Protein AF-A0A7G6ZB79-F1 (afdb_monomer_lite)

Radius of gyration: 35.37 Å; chains: 1; bounding box: 74×70×76 Å

Sequence (149 aa):
MTDTSTGGRFDPRFNPAFQPGYDPAVHEGPTVAAGRAPVPELVEHPLPPVAPVSGEIPAQLPDDDLMPPTRRFDPYLAALWTLSVAFVAAGLLTVRYIADRMDRLNTTGGGSAFDYNLVLVYTIAAPLLVILGLATATATLFVLAARRR

Secondary structure (DSSP, 8-state):
-----------TTS-GGGSTT--HHHH------PPPP-------------------------STT---------HHHHHHHHHHHHHHHHHHHHHHHHHHHHHHHHHH----HHHHHHHHHHHHHHHHHHHHHHHHHHHHHHHHHHTT-

Structure (mmCIF, N/CA/C/O backbone):
data_AF-A0A7G6ZB79-F1
#
_entry.id   AF-A0A7G6ZB79-F1
#
loop_
_atom_site.group_PDB
_atom_site.id
_atom_site.type_symbol
_atom_site.label_atom_id
_atom_site.label_alt_id
_atom_site.label_comp_id
_atom_site.label_asym_id
_atom_site.label_entity_id
_atom_site.label_seq_id
_atom_site.pdbx_PDB_ins_code
_atom_site.Cartn_x
_atom_site.Cartn_y
_atom_site.Cartn_z
_atom_site.occupancy
_atom_site.B_iso_or_equiv
_atom_site.auth_seq_id
_atom_site.auth_comp_id
_atom_site.auth_asym_id
_atom_site.auth_atom_id
_atom_site.pdbx_PDB_model_num
ATOM 1 N N . MET A 1 1 ? 7.928 52.754 19.420 1.00 39.00 1 MET A N 1
ATOM 2 C CA . MET A 1 1 ? 7.149 52.647 20.668 1.00 39.00 1 MET A CA 1
ATOM 3 C C . MET A 1 1 ? 5.701 52.841 20.254 1.00 39.00 1 MET A C 1
ATOM 5 O O . MET A 1 1 ? 5.284 53.965 20.034 1.00 39.00 1 MET A O 1
ATOM 9 N N . THR A 1 2 ? 5.035 51.748 19.891 1.00 42.09 2 THR A N 1
ATOM 10 C CA . THR A 1 2 ? 3.694 51.752 19.287 1.00 42.09 2 THR A CA 1
ATOM 11 C C . THR A 1 2 ? 2.694 51.335 20.348 1.00 42.09 2 THR A C 1
ATOM 13 O O . THR A 1 2 ? 2.668 50.170 20.737 1.00 42.09 2 THR A O 1
ATOM 16 N N . ASP A 1 3 ? 1.911 52.305 20.813 1.00 39.09 3 ASP A N 1
ATOM 17 C CA . ASP A 1 3 ? 0.751 52.098 21.672 1.00 39.09 3 ASP A CA 1
ATOM 18 C C . ASP A 1 3 ? -0.335 51.339 20.901 1.00 39.09 3 ASP A C 1
ATOM 20 O O . ASP A 1 3 ? -0.938 51.856 19.962 1.00 39.09 3 ASP A O 1
ATOM 24 N N . THR A 1 4 ? -0.596 50.096 21.297 1.00 45.12 4 THR A N 1
ATOM 25 C CA . THR A 1 4 ? -1.747 49.299 20.847 1.00 45.12 4 THR A CA 1
ATOM 26 C C . THR A 1 4 ? -2.915 49.456 21.822 1.00 45.12 4 THR A C 1
ATOM 28 O O . THR A 1 4 ? -3.488 48.471 22.279 1.00 45.12 4 THR A O 1
ATOM 31 N N . SER A 1 5 ? -3.288 50.691 22.167 1.00 49.50 5 SER A N 1
ATOM 32 C CA . SER A 1 5 ? -4.513 50.994 22.923 1.00 49.50 5 SER A CA 1
ATOM 33 C C . SER A 1 5 ? -5.717 51.076 21.978 1.00 49.50 5 SER A C 1
ATOM 35 O O . SER A 1 5 ? -6.406 52.085 21.861 1.00 49.50 5 SER A O 1
ATOM 37 N N . THR A 1 6 ? -5.978 49.996 21.244 1.00 53.94 6 THR A N 1
ATOM 38 C CA . THR A 1 6 ? -7.234 49.861 20.501 1.00 53.94 6 THR A CA 1
ATOM 39 C C . THR A 1 6 ? -8.254 49.250 21.452 1.00 53.94 6 THR A C 1
ATOM 41 O O . THR A 1 6 ? -8.079 48.111 21.871 1.00 53.94 6 THR A O 1
ATOM 44 N N . GLY A 1 7 ? -9.287 50.014 21.821 1.00 60.25 7 GLY A N 1
ATOM 45 C CA . GLY A 1 7 ? -10.435 49.550 22.606 1.00 60.25 7 GLY A CA 1
ATOM 46 C C . GLY A 1 7 ? -11.177 48.432 21.876 1.00 60.25 7 GLY A C 1
ATOM 47 O O . GLY A 1 7 ? -12.158 48.672 21.172 1.00 60.25 7 GLY A O 1
ATOM 48 N N . GLY A 1 8 ? -10.643 47.218 21.992 1.00 60.22 8 GLY A N 1
ATOM 49 C CA . GLY A 1 8 ? -11.130 46.017 21.343 1.00 60.22 8 GLY A CA 1
ATOM 50 C C . GLY A 1 8 ? -12.491 45.656 21.906 1.00 60.22 8 GLY A C 1
ATOM 51 O O . GLY A 1 8 ? -12.622 45.263 23.060 1.00 60.22 8 GLY A O 1
ATOM 52 N N . ARG A 1 9 ? -13.525 45.800 21.083 1.00 70.75 9 ARG A N 1
ATOM 53 C CA . ARG A 1 9 ? -14.842 45.246 21.373 1.00 70.75 9 ARG A CA 1
ATOM 54 C C . ARG A 1 9 ? -14.686 43.728 21.494 1.00 70.75 9 ARG A C 1
ATOM 56 O O . ARG A 1 9 ? -14.383 43.086 20.492 1.00 70.75 9 ARG A O 1
ATOM 63 N N . PHE A 1 10 ? -14.870 43.181 22.696 1.00 77.00 10 PHE A N 1
ATOM 64 C CA . PHE A 1 10 ? -14.868 41.733 22.915 1.00 77.00 10 PHE A CA 1
ATOM 65 C C . PHE A 1 10 ? -15.873 41.065 21.968 1.00 77.00 10 PHE A C 1
ATOM 67 O O . PHE A 1 10 ? -17.008 41.536 21.837 1.00 77.00 10 PHE A O 1
ATOM 74 N N . ASP A 1 11 ? -15.467 39.985 21.297 1.00 78.44 11 ASP A N 1
ATOM 75 C CA . ASP A 1 11 ? -16.390 39.199 20.475 1.00 78.44 11 ASP A CA 1
ATOM 76 C C . ASP A 1 11 ? -17.368 38.481 21.424 1.00 78.44 11 ASP A C 1
ATOM 78 O O . ASP A 1 11 ? -16.923 37.665 22.235 1.00 78.44 11 ASP A O 1
ATOM 82 N N . PRO A 1 12 ? -18.685 38.754 21.358 1.00 78.44 12 PRO A N 1
ATOM 83 C CA . PRO A 1 12 ? -19.660 38.210 22.303 1.00 78.44 12 PRO A CA 1
ATOM 84 C C . PRO A 1 12 ? -19.859 36.694 22.176 1.00 78.44 12 PRO A C 1
ATOM 86 O O . PRO A 1 12 ? -20.521 36.092 23.017 1.00 78.44 12 PRO A O 1
ATOM 89 N N . ARG A 1 13 ? -19.320 36.062 21.127 1.00 77.12 13 ARG A N 1
ATOM 90 C CA . ARG A 1 13 ? -19.419 34.609 20.925 1.00 77.12 13 ARG A CA 1
ATOM 91 C C . ARG A 1 13 ? -18.383 33.824 21.723 1.00 77.12 13 ARG A C 1
ATOM 93 O O . ARG A 1 13 ? -18.554 32.622 21.903 1.00 77.12 13 ARG A O 1
ATOM 100 N N . PHE A 1 14 ? -17.315 34.477 22.180 1.00 78.31 14 PHE A N 1
ATOM 101 C CA . PHE A 1 14 ? -16.232 33.840 22.921 1.00 78.31 14 PHE A CA 1
ATOM 102 C C . PHE A 1 14 ? -16.201 34.355 24.353 1.00 78.31 14 PHE A C 1
ATOM 104 O O . PHE A 1 14 ? -16.435 35.535 24.606 1.00 78.31 14 PHE A O 1
ATOM 111 N N . ASN A 1 15 ? -15.876 33.478 25.302 1.00 79.88 15 ASN A N 1
ATOM 112 C CA . ASN A 1 15 ? -15.732 33.886 26.694 1.00 79.88 15 ASN A CA 1
ATOM 113 C C . ASN A 1 15 ? -14.623 34.966 26.803 1.00 79.88 15 ASN A C 1
ATOM 115 O O . ASN A 1 15 ? -13.498 34.701 26.363 1.00 79.88 15 ASN A O 1
ATOM 119 N N . PRO A 1 16 ? -14.922 36.165 27.351 1.00 80.81 16 PRO A N 1
ATOM 120 C CA . PRO A 1 16 ? -13.975 37.276 27.453 1.00 80.81 16 PRO A CA 1
ATOM 121 C C . PRO A 1 16 ? -12.650 36.902 28.121 1.00 80.81 16 PRO A C 1
ATOM 123 O O . PRO A 1 16 ? -11.614 37.405 27.702 1.00 80.81 16 PRO A O 1
ATOM 126 N N . ALA A 1 17 ? -12.659 35.955 29.067 1.00 82.75 17 ALA A N 1
ATOM 127 C CA . ALA A 1 17 ? -11.468 35.515 29.796 1.00 82.75 17 ALA A CA 1
ATOM 128 C C . ALA A 1 17 ? -10.354 34.929 28.908 1.00 82.75 17 ALA A C 1
ATOM 130 O O . ALA A 1 17 ? -9.199 34.875 29.323 1.00 82.75 17 ALA A O 1
ATOM 131 N N . PHE A 1 18 ? -10.686 34.492 27.689 1.00 83.88 18 PHE A N 1
ATOM 132 C CA . PHE A 1 18 ? -9.721 33.949 26.729 1.00 83.88 18 PHE A CA 1
ATOM 133 C C . PHE A 1 18 ? -9.395 34.920 25.589 1.00 83.88 18 PHE A C 1
ATOM 135 O O . PHE A 1 18 ? -8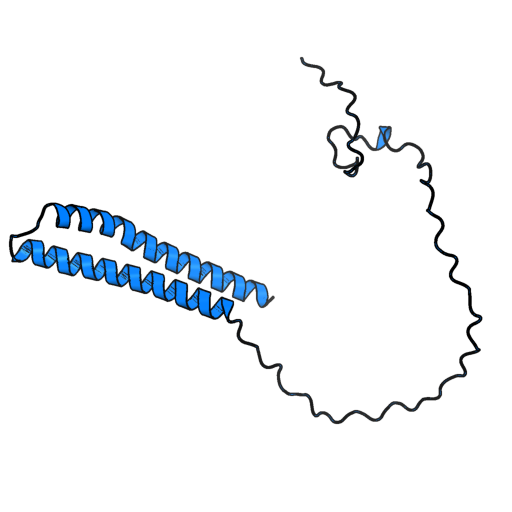.732 34.534 24.626 1.00 83.88 18 PHE A O 1
ATOM 142 N N . GLN A 1 19 ? -9.870 36.167 25.664 1.00 85.81 19 GLN A N 1
ATOM 143 C CA . GLN A 1 19 ? -9.601 37.180 24.650 1.00 85.81 19 GLN A CA 1
ATOM 144 C C . GLN A 1 19 ? -8.373 38.023 25.042 1.00 85.81 19 GLN A C 1
ATOM 146 O O . GLN A 1 19 ? -8.220 38.388 26.211 1.00 85.81 19 GLN A O 1
ATOM 151 N N . PRO A 1 20 ? -7.479 38.349 24.090 1.00 77.50 20 PRO A N 1
ATOM 152 C CA . PRO A 1 20 ? -6.318 39.191 24.362 1.00 77.50 20 PRO A CA 1
ATOM 153 C C . PRO A 1 20 ? -6.731 40.552 24.936 1.00 77.50 20 PRO A C 1
ATOM 155 O O . PRO A 1 20 ? -7.586 41.228 24.369 1.00 77.50 20 PRO A O 1
ATOM 158 N N . GLY A 1 21 ? -6.108 40.956 26.045 1.00 79.06 21 GLY A N 1
ATOM 159 C CA . GLY A 1 21 ? -6.410 42.220 26.726 1.00 79.06 21 GLY A CA 1
ATOM 160 C C . GLY A 1 21 ? -7.487 42.133 27.813 1.00 79.06 21 GLY A C 1
ATOM 161 O O . GLY A 1 21 ? -7.810 43.158 28.407 1.00 79.06 21 GLY A O 1
ATOM 162 N N . TYR A 1 22 ? -8.020 40.941 28.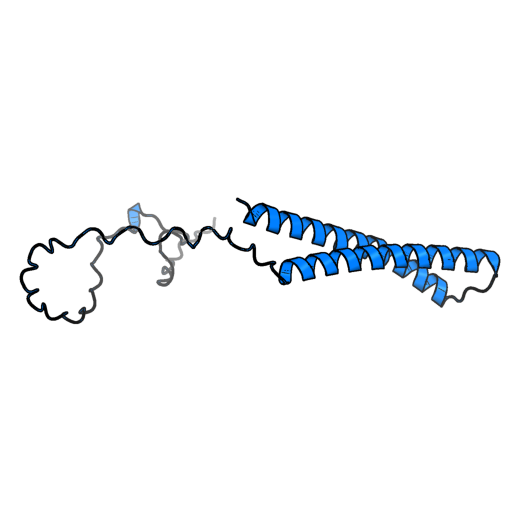108 1.00 80.81 22 TYR A N 1
ATOM 163 C CA . TYR A 1 22 ? -8.887 40.747 29.269 1.00 80.81 22 TYR A CA 1
ATOM 164 C C . TYR A 1 22 ? -8.089 40.826 30.575 1.00 80.81 22 TYR A C 1
ATOM 166 O O . TYR A 1 22 ? -7.164 40.046 30.800 1.00 80.81 22 TYR A O 1
ATOM 174 N N . ASP A 1 23 ? -8.491 41.749 31.445 1.00 80.25 23 ASP A N 1
ATOM 175 C CA . ASP A 1 23 ? -7.999 41.863 32.818 1.00 80.25 23 ASP A CA 1
ATOM 176 C C . ASP A 1 23 ? -9.180 41.684 33.787 1.00 80.25 23 ASP A C 1
ATOM 178 O O . ASP A 1 23 ? -10.070 42.545 33.799 1.00 80.25 23 ASP A O 1
ATOM 182 N N . PRO A 1 24 ? -9.226 40.603 34.591 1.00 75.44 24 PRO A N 1
ATOM 183 C CA . PRO A 1 24 ? -10.342 40.339 35.497 1.00 75.44 24 PRO A CA 1
ATOM 184 C C . PRO A 1 24 ? -10.539 41.454 36.529 1.00 75.44 24 PRO A C 1
ATOM 186 O O . PRO A 1 24 ? -11.675 41.749 36.883 1.00 75.44 24 PRO A O 1
ATOM 189 N N . ALA A 1 25 ? -9.473 42.143 36.952 1.00 76.19 25 ALA A N 1
ATOM 190 C CA . ALA A 1 25 ? -9.574 43.213 37.944 1.00 76.19 25 ALA A CA 1
ATOM 191 C C . ALA A 1 25 ? -10.291 44.469 37.411 1.00 76.19 25 ALA A C 1
ATOM 193 O O . ALA A 1 25 ? -10.777 45.283 38.194 1.00 76.19 25 ALA A O 1
ATOM 194 N N . VAL A 1 26 ? -10.350 44.631 36.086 1.00 76.69 26 VAL A N 1
ATOM 195 C CA . VAL A 1 26 ? -10.938 45.801 35.414 1.00 76.69 26 VAL A CA 1
ATOM 196 C C . VAL A 1 26 ? -12.269 45.457 34.736 1.00 76.69 26 VAL A C 1
ATOM 198 O O . VAL A 1 26 ? -13.145 46.314 34.633 1.00 76.69 26 VAL A O 1
ATOM 201 N N . HIS A 1 27 ? -12.433 44.213 34.275 1.00 74.19 27 HIS A N 1
ATOM 202 C CA . HIS A 1 27 ? -13.552 43.801 33.422 1.00 74.19 27 HIS A CA 1
ATOM 203 C C . HIS A 1 27 ? -14.636 42.991 34.147 1.00 74.19 27 HIS A C 1
ATOM 205 O O . HIS A 1 27 ? -15.730 42.840 33.599 1.00 74.19 27 HIS A O 1
ATOM 211 N N . GLU A 1 28 ? -14.397 42.521 35.375 1.00 69.56 28 GLU A N 1
ATOM 212 C CA . GLU A 1 28 ? -15.454 41.974 36.234 1.00 69.56 28 GLU A CA 1
ATOM 213 C C . GLU A 1 28 ? -16.269 43.115 36.868 1.00 69.56 28 GLU A C 1
ATOM 215 O O . GLU A 1 28 ? -16.169 43.431 38.051 1.00 69.56 28 GLU A O 1
ATOM 220 N N . GLY A 1 29 ? -17.087 43.781 36.049 1.00 62.62 29 GLY A N 1
ATOM 221 C CA . GLY A 1 29 ? -18.163 44.641 36.543 1.00 62.62 29 GLY A CA 1
ATOM 222 C C . GLY A 1 29 ? -19.285 43.809 37.185 1.00 62.62 29 GLY A C 1
ATOM 223 O O . GLY A 1 29 ? -19.416 42.623 36.877 1.00 62.62 29 GLY A O 1
ATOM 224 N N . PRO A 1 30 ? -20.125 44.399 38.059 1.00 52.59 30 PRO A N 1
ATOM 225 C CA . PRO A 1 30 ? -21.197 43.675 38.734 1.00 52.59 30 PRO A CA 1
ATOM 226 C C . PRO A 1 30 ? -22.111 43.010 37.703 1.00 52.59 30 PRO A C 1
ATOM 228 O O . PRO A 1 30 ? -22.740 43.681 36.884 1.00 52.59 30 PRO A O 1
ATOM 231 N N . THR A 1 31 ? -22.150 41.679 37.743 1.00 53.94 31 THR A N 1
ATOM 232 C CA . THR A 1 31 ? -22.934 40.815 36.863 1.00 53.94 31 THR A CA 1
ATOM 233 C C . THR A 1 31 ? -24.403 41.228 36.892 1.00 53.94 31 THR A C 1
ATOM 235 O O . THR A 1 31 ? -25.160 40.839 37.782 1.00 53.94 31 THR A O 1
ATOM 238 N N . VAL A 1 32 ? -24.831 42.018 35.907 1.00 52.00 32 VAL A N 1
ATOM 239 C CA . VAL A 1 32 ? -26.252 42.238 35.641 1.00 52.00 32 VAL A CA 1
ATOM 240 C C . VAL A 1 32 ? -26.786 40.909 35.125 1.00 52.00 32 VAL A C 1
ATOM 242 O O . VAL A 1 32 ? -26.434 40.471 34.031 1.00 52.00 32 VAL A O 1
ATOM 245 N N . ALA A 1 33 ? -27.581 40.241 35.960 1.00 53.12 33 ALA A N 1
ATOM 246 C CA . ALA A 1 33 ? -28.261 38.996 35.647 1.00 53.12 33 ALA A CA 1
ATOM 247 C C . ALA A 1 33 ? -29.037 39.148 34.331 1.00 53.12 33 ALA A C 1
ATOM 249 O O . ALA A 1 33 ? -30.110 39.753 34.286 1.00 53.12 33 ALA A O 1
ATOM 250 N N . ALA A 1 34 ? -28.469 38.621 33.246 1.00 55.69 34 ALA A N 1
ATOM 251 C CA . ALA A 1 34 ? -29.148 38.531 31.969 1.00 55.69 34 ALA A CA 1
ATOM 252 C C . ALA A 1 34 ? -30.397 37.660 32.156 1.00 55.69 34 ALA A C 1
ATOM 254 O O . ALA A 1 34 ? -30.320 36.525 32.633 1.00 55.69 34 ALA A O 1
ATOM 255 N N . GLY A 1 35 ? -31.546 38.255 31.836 1.00 48.59 35 GLY A N 1
ATOM 256 C CA . GLY A 1 35 ? -32.877 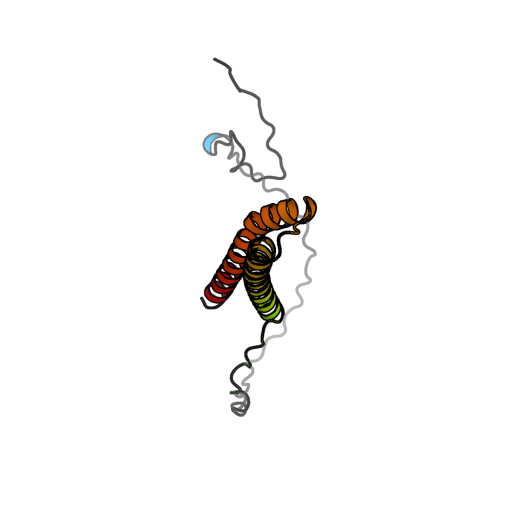37.720 32.067 1.00 48.59 35 GLY A CA 1
ATOM 257 C C . GLY A 1 35 ? -33.028 36.283 31.586 1.00 48.59 35 GLY A C 1
ATOM 258 O O . GLY A 1 35 ? -32.896 35.971 30.403 1.00 48.59 35 GLY A O 1
ATOM 259 N N . ARG A 1 36 ? -33.353 35.418 32.543 1.00 43.97 36 ARG A N 1
ATOM 260 C CA . ARG A 1 36 ? -33.887 34.080 32.319 1.00 43.97 36 ARG A CA 1
ATOM 261 C C . ARG A 1 36 ? -35.158 34.230 31.478 1.00 43.97 36 ARG A C 1
ATOM 263 O O . ARG A 1 36 ? -36.112 34.865 31.920 1.00 43.97 36 ARG A O 1
ATOM 270 N N . ALA A 1 37 ? -35.158 33.675 30.269 1.00 49.50 37 ALA A N 1
ATOM 271 C CA . ALA A 1 37 ? -36.381 33.487 29.496 1.00 49.50 37 ALA A CA 1
ATOM 272 C C . ALA A 1 37 ? -37.431 32.759 30.366 1.00 49.50 37 ALA A C 1
ATOM 274 O O . ALA A 1 37 ? -37.038 31.914 31.181 1.00 49.50 37 ALA A O 1
ATOM 275 N N . PRO A 1 38 ? -38.736 33.066 30.236 1.00 48.53 38 PRO A N 1
ATOM 276 C CA . PRO A 1 38 ? -39.768 32.358 30.979 1.00 48.53 38 PRO A CA 1
ATOM 277 C C . PRO A 1 38 ? -39.729 30.880 30.585 1.00 48.53 38 PRO A C 1
ATOM 279 O O . PRO A 1 38 ? -40.003 30.500 29.448 1.00 48.53 38 PRO A O 1
ATOM 282 N N . VAL A 1 39 ? -39.317 30.056 31.544 1.00 60.16 39 VAL A N 1
ATOM 283 C CA . VAL A 1 39 ? -39.479 28.605 31.515 1.00 60.16 39 VAL A CA 1
ATOM 284 C C . VAL A 1 39 ? -40.987 28.342 31.433 1.00 60.16 39 VAL A C 1
ATOM 286 O O . VAL A 1 39 ? -41.721 28.971 32.197 1.00 60.16 39 VAL A O 1
ATOM 289 N N . PRO A 1 40 ? -41.481 27.469 30.537 1.00 53.97 40 PRO A N 1
ATOM 290 C CA . PRO A 1 40 ? -42.868 27.031 30.587 1.00 53.97 40 PRO A CA 1
ATOM 291 C C . PRO A 1 40 ? -43.153 26.488 31.986 1.00 53.97 40 PRO A C 1
ATOM 293 O O . PRO A 1 40 ? -42.473 25.572 32.445 1.00 53.97 40 PRO A O 1
ATOM 296 N N . GLU A 1 41 ? -44.113 27.107 32.664 1.00 59.97 41 GLU A N 1
ATOM 297 C CA . GLU A 1 41 ? -44.618 26.704 33.969 1.00 59.97 41 GLU A CA 1
ATOM 298 C C . GLU A 1 41 ? -45.099 25.254 33.869 1.00 59.97 41 GLU A C 1
ATOM 300 O O . GLU A 1 41 ? -46.142 24.945 33.289 1.00 59.97 41 GLU A O 1
ATOM 305 N N . LEU A 1 42 ? -44.260 24.339 34.350 1.00 59.41 42 LEU A N 1
ATOM 306 C CA . LEU A 1 42 ? -44.602 22.940 34.490 1.00 59.41 42 LEU A CA 1
ATOM 307 C C . LEU A 1 42 ? -45.660 22.883 35.590 1.00 59.41 42 LEU A C 1
ATOM 309 O O . LEU A 1 42 ? -45.339 23.059 36.761 1.00 59.41 42 LEU A O 1
ATOM 313 N N . VAL A 1 43 ? -46.916 22.699 35.188 1.00 60.66 43 VAL A N 1
ATOM 314 C CA . VAL A 1 43 ? -48.051 22.433 36.074 1.00 60.66 43 VAL A CA 1
ATOM 315 C C . VAL A 1 43 ? -47.622 21.389 37.105 1.00 60.66 43 VAL A C 1
ATOM 317 O O . VAL A 1 43 ? -47.396 20.226 36.764 1.00 60.66 43 VAL A O 1
ATOM 320 N N . GLU A 1 44 ? -47.482 21.812 38.362 1.00 57.97 44 GLU A N 1
ATOM 321 C CA . GLU A 1 44 ? -47.297 20.916 39.497 1.00 57.97 44 GLU A CA 1
ATOM 322 C C . GLU A 1 44 ? -48.577 20.094 39.650 1.00 57.97 44 GLU A C 1
ATOM 324 O O . GLU A 1 44 ? -49.545 20.494 40.296 1.00 57.97 44 GLU A O 1
ATOM 329 N N . HIS A 1 45 ? -48.611 18.926 39.012 1.00 61.84 45 HIS A N 1
ATOM 330 C CA . HIS A 1 45 ? -49.555 17.897 39.404 1.00 61.84 45 HIS A CA 1
ATOM 331 C C . HIS A 1 45 ? -49.193 17.437 40.823 1.00 61.84 45 HIS A C 1
ATOM 333 O O . HIS A 1 45 ? -48.055 17.011 41.040 1.00 61.84 45 HIS A O 1
ATOM 339 N N . PRO A 1 46 ? -50.131 17.486 41.789 1.00 63.19 46 PRO A N 1
ATOM 340 C CA . PRO A 1 46 ? -49.917 16.904 43.104 1.00 63.19 46 PRO A CA 1
ATOM 341 C C . PRO A 1 46 ? -49.605 15.418 42.927 1.00 63.19 46 PRO A C 1
ATOM 343 O O . PRO A 1 46 ? -50.442 14.652 42.444 1.00 63.19 46 PRO A O 1
ATOM 346 N N . LEU A 1 47 ? -48.388 15.015 43.281 1.00 67.81 47 LEU A N 1
ATOM 347 C CA . LEU A 1 47 ? -48.021 13.607 43.322 1.00 67.81 47 LEU A CA 1
ATOM 348 C C . LEU A 1 47 ? -48.923 12.910 44.359 1.00 67.81 47 LEU A C 1
ATOM 350 O O . LEU A 1 47 ? -48.993 13.375 45.501 1.00 67.81 47 LEU A O 1
ATOM 354 N N . PRO A 1 48 ? -49.628 11.819 44.003 1.00 72.19 48 PRO A N 1
ATOM 355 C CA . PRO A 1 48 ? -50.360 11.030 44.982 1.00 72.19 48 PRO A CA 1
ATOM 356 C C . PRO A 1 48 ? -49.381 10.459 46.024 1.00 72.19 48 PRO A C 1
ATOM 358 O O . PRO A 1 48 ? -48.240 10.139 45.677 1.00 72.19 48 PRO A O 1
ATOM 361 N N . PRO A 1 49 ? -49.795 10.321 47.297 1.00 67.94 49 PRO A N 1
ATOM 362 C CA . PRO A 1 49 ? -48.944 9.769 48.342 1.00 67.94 49 PRO A CA 1
ATOM 363 C C . PRO A 1 49 ? -48.502 8.356 47.953 1.00 67.94 49 PRO A C 1
ATOM 365 O O . PRO A 1 49 ? -49.315 7.441 47.821 1.00 67.94 49 PRO A O 1
ATOM 368 N N . VAL A 1 50 ? -47.196 8.194 47.747 1.00 68.62 50 VAL A N 1
ATOM 369 C CA . VAL A 1 50 ? -46.560 6.907 47.470 1.00 68.62 50 VAL A CA 1
ATOM 370 C C . VAL A 1 50 ? -46.681 6.059 48.733 1.00 68.62 50 VAL A C 1
ATOM 372 O O . VAL A 1 50 ? -46.008 6.310 49.732 1.00 68.62 50 VAL A O 1
ATOM 375 N N . ALA A 1 51 ? -47.578 5.073 48.710 1.00 68.38 51 ALA A N 1
ATOM 376 C CA . ALA A 1 51 ? -47.609 4.020 49.717 1.00 68.38 51 ALA A CA 1
ATOM 377 C C . ALA A 1 51 ? -46.253 3.284 49.720 1.00 68.38 51 ALA A C 1
ATOM 379 O O . ALA A 1 51 ? -45.666 3.110 48.648 1.00 68.38 51 ALA A O 1
ATOM 380 N N . PRO A 1 52 ? -45.742 2.830 50.880 1.00 60.25 52 PRO A N 1
ATOM 381 C CA . PRO A 1 52 ? -44.542 2.009 50.917 1.00 60.25 52 PRO A CA 1
ATOM 382 C C . PRO A 1 52 ? -44.828 0.708 50.165 1.00 60.25 52 PRO A C 1
ATOM 384 O O . PRO A 1 52 ? -45.529 -0.176 50.660 1.00 60.25 52 PRO A O 1
ATOM 387 N N . VAL A 1 53 ? -44.305 0.606 48.945 1.00 60.38 53 VAL A N 1
ATOM 388 C CA . VAL A 1 53 ? -44.287 -0.637 48.182 1.00 60.38 53 VAL A CA 1
ATOM 389 C C . VAL A 1 53 ? -43.388 -1.597 48.953 1.00 60.38 53 VAL A C 1
ATOM 391 O O . VAL A 1 53 ? -42.167 -1.579 48.826 1.00 60.38 53 VAL A O 1
ATOM 394 N N . SER A 1 54 ? -44.010 -2.423 49.795 1.00 62.75 54 SER A N 1
ATOM 395 C CA . SER A 1 54 ? -43.445 -3.691 50.255 1.00 62.75 54 SER A CA 1
ATOM 396 C C . SER A 1 54 ? -43.425 -4.632 49.052 1.00 62.75 54 SER A C 1
ATOM 398 O O . SER A 1 54 ? -44.280 -5.496 48.902 1.00 62.75 54 SER A O 1
ATOM 400 N N . GLY A 1 55 ? -42.506 -4.359 48.131 1.00 56.84 55 GLY A N 1
ATOM 401 C CA . GLY A 1 55 ? -42.249 -5.144 46.936 1.00 56.84 55 GLY A CA 1
ATOM 402 C C . GLY A 1 55 ? -41.034 -6.008 47.195 1.00 56.84 55 GLY A C 1
ATOM 403 O O . GLY A 1 55 ? -39.905 -5.563 47.021 1.00 56.84 55 GLY A O 1
ATOM 404 N N . GLU A 1 56 ? -41.302 -7.195 47.728 1.00 60.00 56 GLU A N 1
ATOM 405 C CA . GLU A 1 56 ? -40.701 -8.460 47.312 1.00 60.00 56 GLU A CA 1
ATOM 406 C C . GLU A 1 56 ? -39.482 -8.294 46.389 1.00 60.00 56 GLU A C 1
ATOM 408 O O . GLU A 1 56 ? -39.607 -7.939 45.216 1.00 60.00 56 GLU A O 1
ATOM 413 N N . ILE A 1 57 ? -38.294 -8.525 46.955 1.00 63.47 57 ILE A N 1
ATOM 414 C CA . ILE A 1 57 ? -37.038 -8.651 46.215 1.00 63.47 57 ILE A CA 1
ATOM 415 C C . ILE A 1 57 ? -37.315 -9.638 45.075 1.00 63.47 57 ILE A C 1
ATOM 417 O O . ILE A 1 57 ? -37.601 -10.801 45.375 1.00 63.47 57 ILE A O 1
ATOM 421 N N . PRO A 1 58 ? -37.292 -9.218 43.796 1.00 57.62 58 PRO A N 1
ATOM 422 C CA . PRO A 1 58 ? -37.529 -10.151 42.716 1.00 57.62 58 PRO A CA 1
ATOM 423 C C . PRO A 1 58 ? -36.449 -11.219 42.810 1.00 57.62 58 PRO A C 1
ATOM 425 O O . PRO A 1 58 ? -35.254 -10.916 42.858 1.00 57.62 58 PRO A O 1
ATOM 428 N N . ALA A 1 59 ? -36.918 -12.460 42.918 1.00 64.62 59 ALA A N 1
ATOM 429 C CA . ALA A 1 59 ? -36.106 -13.652 42.903 1.00 64.62 59 ALA A CA 1
ATOM 430 C C . ALA A 1 59 ? -35.032 -13.512 41.822 1.00 64.62 59 ALA A C 1
ATOM 432 O O . ALA A 1 59 ? -35.331 -13.252 40.657 1.00 64.62 59 ALA A O 1
ATOM 433 N N . GLN A 1 60 ? -33.793 -13.633 42.284 1.00 61.19 60 GLN A N 1
ATOM 434 C CA . GLN A 1 60 ? -32.567 -13.853 41.536 1.00 61.19 60 GLN A CA 1
ATOM 435 C C . GLN A 1 60 ? -32.875 -14.478 40.166 1.00 61.19 60 GLN A C 1
ATOM 437 O O . GLN A 1 60 ? -33.255 -15.648 40.083 1.00 61.19 60 GLN A O 1
ATOM 442 N N . LEU A 1 61 ? -32.795 -13.661 39.108 1.00 67.25 61 LEU A N 1
ATOM 443 C CA . LEU A 1 61 ? -32.895 -14.142 37.733 1.00 67.25 61 LEU A CA 1
ATOM 444 C C . LEU A 1 61 ? -31.861 -15.262 37.533 1.00 67.25 61 LEU A C 1
ATOM 446 O O . LEU A 1 61 ? -30.763 -15.163 38.090 1.00 67.25 61 LEU A O 1
ATOM 450 N N . PRO A 1 62 ? -32.200 -16.318 36.775 1.00 64.81 62 PRO A N 1
ATOM 451 C CA . PRO A 1 62 ? -31.263 -17.385 36.469 1.00 64.81 62 PRO A CA 1
ATOM 452 C C . PRO A 1 62 ? -29.999 -16.794 35.838 1.00 64.81 62 PRO A C 1
ATOM 454 O O . PRO A 1 62 ? -30.073 -15.903 34.992 1.00 64.81 62 PRO A O 1
ATOM 457 N N . ASP A 1 63 ? -28.858 -17.301 36.293 1.00 64.00 63 ASP A N 1
ATOM 458 C CA . ASP A 1 63 ? -27.473 -16.993 35.908 1.00 64.00 63 ASP A CA 1
ATOM 459 C C . ASP A 1 63 ? -27.166 -17.363 34.427 1.00 64.00 63 ASP A C 1
ATOM 461 O O . ASP A 1 63 ? -26.110 -17.902 34.103 1.00 64.00 63 ASP A O 1
ATOM 465 N N . ASP A 1 64 ? -28.103 -17.123 33.504 1.00 61.75 64 ASP A N 1
ATOM 466 C CA . ASP A 1 64 ? -28.059 -17.592 32.109 1.00 61.75 64 ASP A CA 1
ATOM 467 C C . ASP A 1 64 ? -27.226 -16.702 31.164 1.00 61.75 64 ASP A C 1
ATOM 469 O O . ASP A 1 64 ? -27.046 -17.045 29.998 1.00 61.75 64 ASP A O 1
ATOM 473 N N . ASP A 1 65 ? -26.634 -15.603 31.643 1.00 59.22 65 ASP A N 1
ATOM 474 C CA . ASP A 1 65 ? -25.965 -14.607 30.787 1.00 59.22 65 ASP A CA 1
ATOM 475 C C . ASP A 1 65 ? -24.462 -14.409 31.081 1.00 59.22 65 ASP A C 1
ATOM 477 O O . ASP A 1 65 ? -23.892 -13.340 30.859 1.00 59.22 65 ASP A O 1
ATOM 481 N N . LEU A 1 66 ? -23.756 -15.461 31.512 1.00 64.94 66 LEU A N 1
ATOM 482 C CA . LEU A 1 66 ? -22.282 -15.479 31.571 1.00 64.94 66 LEU A CA 1
ATOM 483 C C . LEU A 1 66 ? -21.628 -15.886 30.238 1.00 64.94 66 LEU A C 1
ATOM 485 O O . LEU A 1 66 ? -20.519 -16.430 30.226 1.00 64.94 66 LEU A O 1
ATOM 489 N N . MET A 1 67 ? -22.261 -15.626 29.089 1.00 69.25 67 MET A N 1
ATOM 490 C CA . MET A 1 67 ? -21.508 -15.691 27.837 1.00 69.25 67 MET A CA 1
ATOM 491 C C . MET A 1 67 ? -20.436 -14.592 27.874 1.00 69.25 67 MET A C 1
ATOM 493 O O . MET A 1 67 ? -20.782 -13.412 27.984 1.00 69.25 67 MET A O 1
ATOM 497 N N . PRO A 1 68 ? -19.131 -14.931 27.788 1.00 73.62 68 PRO A N 1
ATOM 498 C CA . PRO A 1 68 ? -18.096 -13.914 27.727 1.00 73.62 68 PRO A CA 1
ATOM 499 C C . PRO A 1 68 ? -18.424 -13.011 26.536 1.00 73.62 68 PRO A C 1
ATOM 501 O O . PRO A 1 68 ? -18.700 -13.540 25.453 1.00 73.62 68 PRO A O 1
ATOM 504 N N . PRO A 1 69 ? -18.438 -11.676 26.708 1.00 74.44 69 PRO A N 1
ATOM 505 C CA . PRO A 1 69 ? -18.854 -10.761 25.659 1.00 74.44 69 PRO A CA 1
ATOM 506 C C . PRO A 1 69 ? -18.049 -11.078 24.403 1.00 74.44 69 PRO A C 1
ATOM 508 O O . PRO A 1 69 ? -16.826 -10.918 24.375 1.00 74.44 69 PRO A O 1
ATOM 511 N N . THR A 1 70 ? -18.725 -11.601 23.376 1.00 77.81 70 THR A N 1
ATOM 512 C CA . THR A 1 70 ? -18.068 -11.998 22.133 1.00 77.81 70 THR A CA 1
ATOM 513 C C . THR A 1 70 ? -17.397 -10.756 21.574 1.00 77.81 70 THR A C 1
ATOM 515 O O . THR A 1 70 ? -18.071 -9.792 21.199 1.00 77.81 70 THR A O 1
ATOM 518 N N . ARG A 1 71 ? -16.063 -10.743 21.584 1.00 77.25 71 ARG A N 1
ATOM 519 C CA . ARG A 1 71 ? -15.259 -9.608 21.138 1.00 77.25 71 ARG A CA 1
ATOM 520 C C . ARG A 1 71 ? -15.510 -9.415 19.647 1.00 77.25 71 ARG A C 1
ATOM 522 O O . ARG A 1 71 ? -14.909 -10.100 18.824 1.00 77.25 71 ARG A O 1
ATOM 529 N N . ARG A 1 72 ? -16.439 -8.520 19.301 1.00 82.06 72 ARG A N 1
ATOM 530 C CA . ARG A 1 72 ? -16.771 -8.213 17.908 1.00 82.06 72 ARG A CA 1
ATOM 531 C C . ARG A 1 72 ? -15.503 -7.721 17.220 1.00 82.06 72 ARG A C 1
ATOM 533 O O . ARG A 1 72 ? -14.878 -6.759 17.666 1.00 82.06 72 ARG A O 1
ATOM 540 N N . PHE A 1 73 ? -15.092 -8.441 16.183 1.00 81.56 73 PHE A N 1
ATOM 541 C CA . PHE A 1 73 ? -13.920 -8.089 15.398 1.00 81.56 73 PHE A CA 1
ATOM 542 C C . PHE A 1 73 ? -14.224 -6.793 14.642 1.00 81.56 73 PHE A C 1
ATOM 544 O O . PHE A 1 73 ? -15.240 -6.712 13.956 1.00 81.56 73 PHE A O 1
ATOM 551 N N . ASP A 1 74 ? -13.378 -5.775 14.796 1.00 91.31 74 ASP A N 1
ATOM 552 C CA . ASP A 1 74 ? -13.562 -4.497 14.108 1.00 91.31 74 ASP A CA 1
ATOM 553 C C . ASP A 1 74 ? -13.090 -4.645 12.646 1.00 91.31 74 ASP A C 1
ATOM 555 O O . ASP A 1 74 ? -11.887 -4.833 12.416 1.00 91.31 74 ASP A O 1
ATOM 559 N N . PRO A 1 75 ? -13.999 -4.594 11.651 1.00 92.69 75 PRO A N 1
ATOM 560 C CA . PRO A 1 75 ? -13.644 -4.813 10.251 1.00 92.69 75 PRO A CA 1
ATOM 561 C C . PRO A 1 75 ? -12.656 -3.763 9.728 1.00 92.69 75 PRO A C 1
ATOM 563 O O . PRO A 1 75 ? -11.822 -4.080 8.880 1.00 92.69 75 PRO A O 1
ATOM 566 N N . TYR A 1 76 ? -12.681 -2.538 10.264 1.00 89.38 76 TYR A N 1
ATOM 567 C CA . TYR A 1 76 ? -11.749 -1.481 9.862 1.00 89.38 76 TYR A CA 1
ATOM 568 C C . TYR A 1 76 ? -10.309 -1.824 10.227 1.00 89.38 76 TYR A C 1
ATOM 570 O O . TYR A 1 76 ? -9.375 -1.533 9.480 1.00 89.38 76 TYR A O 1
ATOM 578 N N . LEU A 1 77 ? -10.128 -2.479 11.370 1.00 89.38 77 LEU A N 1
ATOM 579 C CA . LEU A 1 77 ? -8.813 -2.853 11.861 1.00 89.38 77 LEU A CA 1
ATOM 580 C C . LEU A 1 77 ? -8.219 -3.995 11.040 1.00 89.38 77 LEU A C 1
ATOM 582 O O . LEU A 1 77 ? -7.033 -3.966 10.714 1.00 89.38 77 LEU A O 1
ATOM 586 N N . ALA A 1 78 ? -9.061 -4.953 10.645 1.00 90.62 78 ALA A N 1
ATOM 587 C CA . ALA A 1 78 ? -8.684 -5.993 9.697 1.00 90.62 78 ALA A CA 1
ATOM 588 C C . ALA A 1 78 ? -8.270 -5.388 8.345 1.00 90.62 78 ALA A C 1
ATOM 590 O O . ALA A 1 78 ? -7.200 -5.720 7.838 1.00 90.62 78 ALA A O 1
ATOM 591 N N . ALA A 1 79 ? -9.054 -4.447 7.803 1.00 92.31 79 ALA A N 1
ATOM 592 C CA . ALA A 1 79 ? -8.745 -3.777 6.538 1.00 92.31 79 ALA A CA 1
ATOM 593 C C . ALA A 1 79 ? -7.390 -3.048 6.583 1.00 92.31 79 ALA A C 1
ATOM 595 O O . ALA A 1 79 ? -6.552 -3.221 5.698 1.00 92.31 79 ALA A O 1
ATOM 596 N N . LEU A 1 80 ? -7.126 -2.296 7.652 1.00 89.44 80 LEU A N 1
ATOM 597 C CA . LEU A 1 80 ? -5.848 -1.618 7.869 1.00 89.44 80 LEU A CA 1
ATOM 598 C C . LEU A 1 80 ? -4.659 -2.589 7.939 1.00 89.44 80 LEU A C 1
ATOM 600 O O . LEU A 1 80 ? -3.613 -2.334 7.337 1.00 89.44 80 LEU A O 1
ATOM 604 N N . TRP A 1 81 ? -4.826 -3.720 8.627 1.00 92.25 81 TRP A N 1
ATOM 605 C CA . TRP A 1 81 ? -3.810 -4.771 8.673 1.00 92.25 81 TRP A CA 1
ATOM 606 C C . TRP A 1 81 ? -3.541 -5.355 7.285 1.00 92.25 81 TRP A C 1
ATOM 608 O O . TRP A 1 81 ? -2.385 -5.463 6.875 1.00 92.25 81 TRP A O 1
ATOM 618 N N . THR A 1 82 ? -4.597 -5.671 6.529 1.00 95.12 82 THR A N 1
ATOM 619 C CA . THR A 1 82 ? -4.449 -6.182 5.158 1.00 95.12 82 THR A CA 1
ATOM 620 C C . THR A 1 82 ? -3.759 -5.177 4.242 1.00 95.12 82 THR A C 1
ATOM 622 O O . THR A 1 82 ? -2.892 -5.567 3.465 1.00 95.12 82 THR A O 1
ATOM 625 N N . LEU A 1 83 ? -4.069 -3.883 4.376 1.00 91.75 83 LEU A N 1
ATOM 626 C CA . LEU A 1 83 ? -3.450 -2.812 3.599 1.00 91.75 83 LEU A CA 1
ATOM 627 C C . LEU A 1 83 ? -1.948 -2.700 3.901 1.00 91.75 83 LEU A C 1
ATOM 629 O O . LEU A 1 83 ? -1.139 -2.591 2.984 1.00 91.75 83 LEU A O 1
ATOM 633 N N . SER A 1 84 ? -1.563 -2.771 5.177 1.00 90.25 84 SER A N 1
ATOM 634 C CA . SER A 1 84 ? -0.155 -2.749 5.583 1.00 90.25 84 SER A CA 1
ATOM 635 C C . SER A 1 84 ? 0.621 -3.938 5.009 1.00 90.25 84 SER A C 1
ATOM 637 O O . SER A 1 84 ? 1.664 -3.743 4.380 1.00 90.25 84 SER A O 1
ATOM 639 N N . VAL A 1 85 ? 0.085 -5.156 5.150 1.00 94.88 85 VAL A N 1
ATOM 640 C CA . VAL A 1 85 ? 0.694 -6.367 4.578 1.00 94.88 85 VAL A CA 1
ATOM 641 C C . VAL A 1 85 ? 0.806 -6.248 3.058 1.00 94.88 85 VAL A C 1
ATOM 643 O O . VAL A 1 85 ? 1.855 -6.572 2.502 1.00 94.88 85 VAL A O 1
ATOM 646 N N . ALA A 1 86 ? -0.227 -5.730 2.389 1.00 95.81 86 ALA A N 1
ATOM 647 C CA . ALA A 1 86 ? -0.215 -5.508 0.948 1.00 95.81 86 ALA A CA 1
ATOM 648 C C . ALA A 1 86 ? 0.889 -4.527 0.525 1.00 95.81 86 ALA A C 1
ATOM 650 O O . ALA A 1 86 ? 1.614 -4.814 -0.426 1.00 95.81 86 ALA A O 1
ATOM 651 N N . PHE A 1 87 ? 1.078 -3.416 1.245 1.00 92.62 87 PHE A N 1
ATOM 652 C CA . PHE A 1 87 ? 2.146 -2.454 0.953 1.00 92.62 87 PHE A CA 1
ATOM 653 C C . PHE A 1 87 ? 3.546 -3.042 1.139 1.00 92.62 87 PHE A C 1
ATOM 655 O O . PHE A 1 87 ? 4.408 -2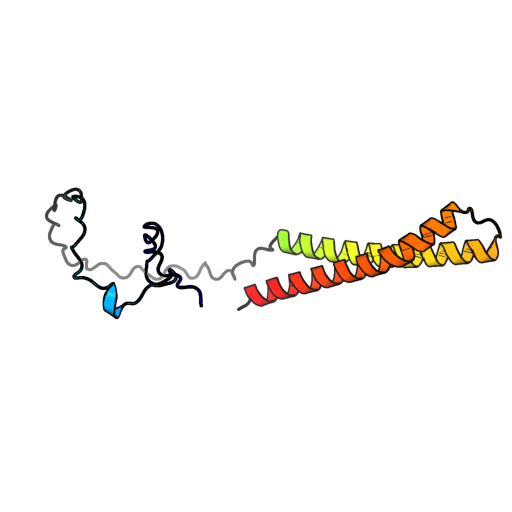.854 0.279 1.00 92.62 87 PHE A O 1
ATOM 662 N N . VAL A 1 88 ? 3.772 -3.790 2.222 1.00 92.62 88 VAL A N 1
ATOM 663 C CA . VAL A 1 88 ? 5.060 -4.456 2.461 1.00 92.62 88 VAL A CA 1
ATOM 664 C C . VAL A 1 88 ? 5.332 -5.502 1.379 1.00 92.62 88 VAL A C 1
ATOM 666 O O . VAL A 1 88 ? 6.415 -5.511 0.793 1.00 92.62 88 VAL A O 1
ATOM 669 N N . ALA A 1 89 ? 4.346 -6.344 1.061 1.00 94.94 89 ALA A N 1
ATOM 670 C CA . ALA A 1 89 ? 4.470 -7.357 0.017 1.00 94.94 89 ALA A CA 1
ATOM 671 C C . ALA A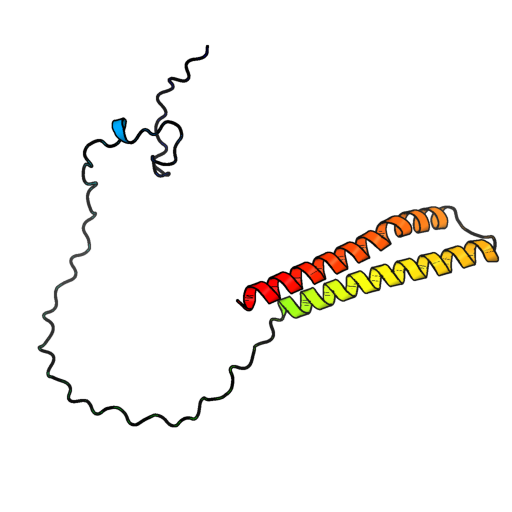 1 89 ? 4.732 -6.729 -1.359 1.00 94.94 89 ALA A C 1
ATOM 673 O O . ALA A 1 89 ? 5.627 -7.178 -2.073 1.00 94.94 89 ALA A O 1
ATOM 674 N N . ALA A 1 90 ? 4.013 -5.659 -1.712 1.00 94.06 90 ALA A N 1
ATOM 675 C CA . ALA A 1 90 ? 4.228 -4.918 -2.952 1.00 94.06 90 ALA A CA 1
ATOM 676 C C . ALA A 1 90 ? 5.641 -4.316 -3.021 1.00 94.06 90 ALA A C 1
ATOM 678 O O . ALA A 1 90 ? 6.313 -4.440 -4.047 1.00 94.06 90 ALA A O 1
ATOM 679 N N . GLY A 1 91 ? 6.129 -3.724 -1.926 1.00 90.31 91 GLY A N 1
ATOM 680 C CA . GLY A 1 91 ? 7.494 -3.209 -1.834 1.00 90.31 91 GLY A CA 1
ATOM 681 C C . GLY A 1 91 ? 8.547 -4.300 -2.053 1.00 90.31 91 GLY A C 1
ATOM 682 O O . GLY A 1 91 ? 9.430 -4.143 -2.895 1.00 90.31 91 GLY A O 1
ATOM 683 N N . LEU A 1 92 ? 8.415 -5.446 -1.376 1.00 94.69 92 LEU A N 1
ATOM 684 C CA . LEU A 1 92 ? 9.335 -6.583 -1.521 1.00 94.69 92 LEU A CA 1
ATOM 685 C C . LEU A 1 92 ? 9.297 -7.205 -2.924 1.00 94.69 92 LEU A C 1
ATOM 687 O O . LEU A 1 92 ? 10.348 -7.513 -3.487 1.00 94.69 92 LEU A O 1
ATOM 691 N N . LEU A 1 93 ? 8.107 -7.357 -3.512 1.00 95.81 93 LEU A N 1
ATOM 692 C CA . LEU A 1 93 ? 7.957 -7.824 -4.892 1.00 95.81 93 LEU A CA 1
ATOM 693 C C . LEU A 1 93 ? 8.618 -6.865 -5.882 1.00 95.81 93 LEU A C 1
ATOM 695 O O . LEU A 1 93 ? 9.255 -7.318 -6.829 1.00 95.81 93 LEU A O 1
ATOM 699 N N . THR A 1 94 ? 8.527 -5.557 -5.635 1.00 92.75 94 THR A N 1
ATOM 700 C CA . THR A 1 94 ? 9.193 -4.546 -6.464 1.00 92.75 94 THR A CA 1
ATOM 701 C C . THR A 1 94 ? 10.713 -4.670 -6.359 1.00 92.75 94 THR A C 1
ATOM 703 O O . THR A 1 94 ? 11.385 -4.691 -7.385 1.00 92.75 94 THR A O 1
ATOM 706 N N . VAL A 1 95 ? 11.271 -4.839 -5.153 1.00 92.00 95 VAL A N 1
ATOM 707 C CA . VAL A 1 95 ? 12.720 -5.075 -4.970 1.00 92.00 95 VAL A CA 1
ATOM 708 C C . VAL A 1 95 ? 13.173 -6.331 -5.714 1.00 92.00 95 VAL A C 1
ATOM 710 O O . VAL A 1 95 ? 14.170 -6.293 -6.435 1.00 92.00 95 VAL A O 1
ATOM 713 N N . ARG A 1 96 ? 12.421 -7.432 -5.593 1.00 95.19 96 ARG A N 1
ATOM 714 C CA . ARG A 1 96 ? 12.712 -8.673 -6.321 1.00 95.19 96 ARG A CA 1
ATOM 715 C C . ARG A 1 96 ? 12.669 -8.464 -7.835 1.00 95.19 96 ARG A C 1
ATOM 717 O O . ARG A 1 96 ? 13.575 -8.901 -8.534 1.00 95.19 96 ARG A O 1
ATOM 724 N N . TYR A 1 97 ? 11.652 -7.762 -8.329 1.00 92.75 97 TYR A N 1
ATOM 725 C CA . TYR A 1 97 ? 11.521 -7.438 -9.746 1.00 92.75 97 TYR A CA 1
ATOM 726 C C . TYR A 1 97 ? 12.714 -6.622 -10.266 1.00 92.75 97 TYR A C 1
ATOM 728 O O . TYR A 1 97 ? 13.230 -6.917 -11.343 1.00 92.75 97 TYR A O 1
ATOM 736 N N . ILE A 1 98 ? 13.188 -5.631 -9.499 1.00 91.06 98 ILE A N 1
ATOM 737 C CA . ILE A 1 98 ? 14.387 -4.851 -9.847 1.00 91.06 98 ILE A CA 1
ATOM 738 C C . ILE A 1 98 ? 15.614 -5.764 -9.940 1.00 91.06 98 ILE A C 1
ATOM 740 O O . ILE A 1 98 ? 16.371 -5.652 -10.903 1.00 91.06 98 ILE A O 1
ATOM 744 N N . ALA A 1 99 ? 15.802 -6.667 -8.971 1.00 92.06 99 ALA A N 1
ATOM 745 C CA . ALA A 1 99 ? 16.932 -7.595 -8.954 1.00 92.06 99 ALA A CA 1
ATOM 746 C C . ALA A 1 99 ? 16.933 -8.510 -10.191 1.00 92.06 99 ALA A C 1
ATOM 748 O O . ALA A 1 99 ? 17.930 -8.563 -10.911 1.00 92.06 99 ALA A O 1
ATOM 749 N N . ASP A 1 100 ? 15.791 -9.133 -10.501 1.00 91.88 100 ASP A N 1
ATOM 750 C CA . ASP A 1 100 ? 15.631 -9.990 -11.683 1.00 91.88 100 ASP A CA 1
ATOM 751 C C . ASP A 1 100 ? 15.844 -9.199 -12.989 1.00 91.88 100 ASP A C 1
ATOM 753 O O . ASP A 1 100 ? 16.404 -9.710 -13.963 1.00 91.88 100 ASP A O 1
ATOM 757 N N . ARG A 1 101 ? 15.403 -7.933 -13.038 1.00 87.94 101 ARG A N 1
ATOM 758 C CA . ARG A 1 101 ? 15.581 -7.072 -14.216 1.00 87.94 101 ARG A CA 1
ATOM 759 C C . ARG A 1 101 ? 17.044 -6.690 -14.420 1.00 87.94 101 ARG A C 1
ATOM 761 O O . ARG A 1 101 ? 17.517 -6.753 -15.552 1.00 87.94 101 ARG A O 1
ATOM 768 N N . MET A 1 102 ? 17.749 -6.317 -13.355 1.00 89.81 102 MET A N 1
ATOM 769 C CA . MET A 1 102 ? 19.171 -5.967 -13.405 1.00 89.81 102 MET A CA 1
ATOM 770 C C . MET A 1 102 ? 20.037 -7.150 -13.842 1.00 89.81 102 MET A C 1
ATOM 772 O O . MET A 1 102 ? 20.925 -6.981 -14.676 1.00 89.81 102 MET A O 1
ATOM 776 N N . ASP A 1 103 ? 19.730 -8.357 -13.369 1.00 91.00 103 ASP A N 1
ATOM 777 C CA . ASP A 1 103 ? 20.445 -9.566 -13.784 1.00 91.00 103 ASP A CA 1
ATOM 778 C C . ASP A 1 103 ? 20.269 -9.852 -15.288 1.00 91.00 103 ASP A C 1
ATOM 780 O O . ASP A 1 103 ? 21.232 -10.099 -16.018 1.00 91.00 103 ASP A O 1
ATOM 784 N N . ARG A 1 104 ? 19.046 -9.693 -15.811 1.00 88.12 104 ARG A N 1
ATOM 785 C CA . ARG A 1 104 ? 18.767 -9.824 -17.255 1.00 88.12 104 ARG A CA 1
ATOM 786 C C . ARG A 1 104 ? 19.487 -8.779 -18.104 1.00 88.12 104 ARG A C 1
ATOM 788 O O . ARG A 1 104 ? 19.981 -9.106 -19.183 1.00 88.12 104 ARG A O 1
ATOM 795 N N . LEU A 1 105 ? 19.544 -7.532 -17.632 1.00 87.56 105 LEU A N 1
ATOM 796 C CA . LEU A 1 105 ? 20.245 -6.444 -18.321 1.00 87.56 105 LEU A CA 1
ATOM 797 C C . LEU A 1 105 ? 21.746 -6.737 -18.447 1.00 87.56 105 LEU A C 1
ATOM 799 O O . LEU A 1 105 ? 22.315 -6.519 -19.516 1.00 87.56 105 LEU A O 1
ATOM 803 N N . ASN A 1 106 ? 22.353 -7.290 -17.394 1.00 87.25 106 ASN A N 1
ATOM 804 C CA . ASN A 1 106 ? 23.774 -7.640 -17.368 1.00 87.25 106 ASN A CA 1
ATOM 805 C C . ASN A 1 106 ? 24.111 -8.875 -18.215 1.00 87.25 106 ASN A C 1
ATOM 807 O O . ASN A 1 106 ? 25.189 -8.944 -18.798 1.00 87.25 106 ASN A O 1
ATOM 811 N N . THR A 1 107 ? 23.207 -9.853 -18.285 1.00 91.12 107 THR A N 1
ATOM 812 C CA . THR A 1 107 ? 23.463 -11.142 -18.952 1.00 91.12 107 THR A CA 1
ATOM 813 C C . THR A 1 107 ? 23.124 -11.145 -20.437 1.00 91.12 107 THR A C 1
ATOM 815 O O . THR A 1 107 ? 23.797 -11.815 -21.214 1.00 91.12 107 THR A O 1
ATOM 818 N N . THR A 1 108 ? 22.082 -10.417 -20.850 1.00 84.75 108 THR A N 1
ATOM 819 C CA . THR A 1 108 ? 21.513 -10.552 -22.204 1.00 84.75 108 THR A CA 1
ATOM 820 C C . THR A 1 108 ? 21.827 -9.358 -23.113 1.00 84.75 108 THR A C 1
ATOM 822 O O . THR A 1 108 ? 21.541 -9.421 -24.302 1.00 84.75 108 THR A O 1
ATOM 825 N N . GLY A 1 109 ? 22.429 -8.280 -22.586 1.00 71.19 109 GLY A N 1
ATOM 826 C CA . GLY A 1 109 ? 22.920 -7.147 -23.382 1.00 71.19 109 GLY A CA 1
ATOM 827 C C . GLY A 1 109 ? 21.861 -6.554 -24.320 1.00 71.19 109 GLY A C 1
ATOM 828 O O . GLY A 1 109 ? 22.002 -6.625 -25.535 1.00 71.19 109 GLY A O 1
ATOM 829 N N . GLY A 1 110 ? 20.773 -6.003 -23.771 1.00 77.88 110 GLY A N 1
ATOM 830 C CA . GLY A 1 110 ? 19.636 -5.545 -24.588 1.00 77.88 110 GLY A CA 1
ATOM 831 C C . GLY A 1 110 ? 18.647 -4.614 -23.887 1.00 77.88 110 GLY A C 1
ATOM 832 O O . GLY A 1 110 ? 17.465 -4.611 -24.221 1.00 77.88 110 GLY A O 1
ATOM 833 N N . GLY A 1 111 ? 19.094 -3.853 -22.886 1.00 82.69 111 GLY A N 1
ATOM 834 C CA . GLY A 1 111 ? 18.232 -2.915 -22.166 1.00 82.69 111 GLY A CA 1
ATOM 835 C C . GLY A 1 111 ? 17.829 -1.712 -23.005 1.00 82.69 111 GLY A C 1
ATOM 836 O O . GLY A 1 111 ? 18.687 -1.032 -23.565 1.00 82.69 111 GLY A O 1
ATOM 837 N N . SER A 1 112 ? 16.534 -1.403 -23.050 1.00 88.12 112 SER A N 1
ATOM 838 C CA . SER A 1 112 ? 16.067 -0.136 -23.613 1.00 88.12 112 SER A CA 1
ATOM 839 C C . SER A 1 112 ? 16.345 1.021 -22.643 1.00 88.12 112 SER A C 1
ATOM 841 O O . SER A 1 112 ? 16.402 0.830 -21.428 1.00 88.12 112 SER A O 1
ATOM 843 N N . ALA A 1 113 ? 16.459 2.257 -23.144 1.00 87.69 113 ALA A N 1
ATOM 844 C CA . ALA A 1 113 ? 16.585 3.443 -22.283 1.00 87.69 113 ALA A CA 1
ATOM 845 C C . ALA A 1 113 ? 15.399 3.591 -21.304 1.00 87.69 113 ALA A C 1
ATOM 847 O O . ALA A 1 113 ? 15.548 4.108 -20.196 1.00 87.69 113 ALA A O 1
ATOM 848 N N . PHE A 1 114 ? 14.224 3.090 -21.695 1.00 90.19 114 PHE A N 1
ATOM 849 C CA . PHE A 1 114 ? 13.046 3.029 -20.837 1.00 90.19 114 PHE A CA 1
ATOM 850 C C . PHE A 1 114 ? 13.259 2.119 -19.618 1.00 90.19 114 PHE A C 1
ATOM 852 O O . PHE A 1 114 ? 12.865 2.486 -18.513 1.00 90.19 114 PHE A O 1
ATOM 859 N N . ASP A 1 115 ? 13.946 0.986 -19.784 1.00 87.56 115 ASP A N 1
ATOM 860 C CA . ASP A 1 115 ? 14.220 0.046 -18.691 1.00 87.56 115 ASP A CA 1
ATOM 861 C C . ASP A 1 115 ? 15.088 0.662 -17.597 1.00 87.56 115 ASP A C 1
ATOM 863 O O . ASP A 1 115 ? 14.818 0.470 -16.413 1.00 87.56 115 ASP A O 1
ATOM 867 N N . TYR A 1 116 ? 16.091 1.448 -17.988 1.00 85.94 116 TYR A N 1
ATOM 868 C CA . TYR A 1 116 ? 16.950 2.161 -17.044 1.00 85.94 116 TYR A CA 1
ATOM 869 C C . TYR A 1 116 ? 16.168 3.181 -16.213 1.00 85.94 116 TYR A C 1
ATOM 871 O O . TYR A 1 116 ? 16.299 3.205 -14.988 1.00 85.94 116 TYR A O 1
ATOM 879 N N . ASN A 1 117 ? 15.315 3.986 -16.856 1.00 91.81 117 ASN A N 1
ATOM 880 C CA . ASN A 1 117 ? 14.472 4.956 -16.153 1.00 91.81 117 ASN A CA 1
ATOM 881 C C . ASN A 1 117 ? 13.503 4.269 -15.185 1.00 91.81 117 ASN A C 1
ATOM 883 O O . ASN A 1 117 ? 13.304 4.732 -14.063 1.00 91.81 117 ASN A O 1
ATOM 887 N N . LEU A 1 118 ? 12.925 3.146 -15.601 1.00 90.44 118 LEU A N 1
ATOM 888 C CA . LEU A 1 118 ? 11.969 2.395 -14.801 1.00 90.44 118 LEU A CA 1
ATOM 889 C C . LEU A 1 118 ? 12.642 1.771 -13.565 1.00 90.44 118 LEU A C 1
ATOM 891 O O . LEU A 1 118 ? 12.107 1.882 -12.459 1.00 90.44 118 LEU A O 1
ATOM 895 N N . VAL A 1 119 ? 13.849 1.210 -13.710 1.00 90.94 119 VAL A N 1
ATOM 896 C CA . VAL A 1 119 ? 14.627 0.740 -12.553 1.00 90.94 119 VAL A CA 1
ATOM 897 C C . VAL A 1 119 ? 14.962 1.896 -11.609 1.00 90.94 119 VAL A C 1
ATOM 899 O O . VAL A 1 119 ? 14.767 1.759 -10.400 1.00 90.94 119 VAL A O 1
ATOM 902 N N . LEU A 1 120 ? 15.389 3.052 -12.127 1.00 91.75 120 LEU A N 1
ATOM 903 C CA . LEU A 1 120 ? 15.703 4.219 -11.296 1.00 91.75 120 LEU A CA 1
ATOM 904 C C . LEU A 1 120 ? 14.497 4.656 -10.445 1.00 91.75 120 LEU A C 1
ATOM 906 O O . LEU A 1 120 ? 14.628 4.821 -9.232 1.00 91.75 120 LEU A O 1
ATOM 910 N N . VAL A 1 121 ? 13.310 4.759 -11.050 1.00 94.19 121 VAL A N 1
ATOM 911 C CA . VAL A 1 121 ? 12.070 5.109 -10.335 1.00 94.19 121 VAL A CA 1
ATOM 912 C C . VAL A 1 121 ? 11.736 4.074 -9.259 1.00 94.19 121 VAL A C 1
ATOM 914 O O . VAL A 1 121 ? 11.430 4.439 -8.122 1.00 94.19 121 VAL A O 1
ATOM 917 N N . TYR A 1 122 ? 11.830 2.780 -9.572 1.00 92.00 122 TYR A N 1
ATOM 918 C CA . TYR A 1 122 ? 11.512 1.729 -8.604 1.00 92.00 122 TYR A CA 1
ATOM 919 C C . TYR A 1 122 ? 12.513 1.619 -7.459 1.00 92.00 122 TYR A C 1
ATOM 921 O O . TYR A 1 122 ? 12.108 1.283 -6.347 1.00 92.00 122 TYR A O 1
ATOM 929 N N . THR A 1 123 ? 13.777 1.974 -7.681 1.00 92.38 123 THR A N 1
ATOM 930 C CA . THR A 1 123 ? 14.782 2.026 -6.607 1.00 92.38 123 THR A CA 1
ATOM 931 C C . THR A 1 123 ? 14.391 3.030 -5.515 1.00 92.38 123 THR A C 1
ATOM 933 O O . THR A 1 123 ? 14.683 2.811 -4.343 1.00 92.38 123 THR A O 1
ATOM 936 N N . ILE A 1 124 ? 13.681 4.105 -5.881 1.00 93.31 124 ILE A N 1
ATOM 937 C CA . ILE A 1 124 ? 13.171 5.113 -4.940 1.00 93.31 124 ILE A CA 1
ATOM 938 C C . ILE A 1 124 ? 11.794 4.708 -4.392 1.00 93.31 124 ILE A C 1
ATOM 940 O O . ILE A 1 124 ? 11.542 4.822 -3.194 1.00 93.31 124 ILE A O 1
ATOM 944 N N . ALA A 1 125 ? 10.893 4.216 -5.246 1.00 90.56 125 ALA A N 1
ATOM 945 C CA . ALA A 1 125 ? 9.517 3.906 -4.853 1.00 90.56 125 ALA A CA 1
ATOM 946 C C . ALA A 1 125 ? 9.405 2.685 -3.921 1.00 90.56 125 ALA A C 1
ATOM 948 O O . ALA A 1 125 ? 8.597 2.691 -2.992 1.00 90.56 125 ALA A O 1
ATOM 949 N N . ALA A 1 126 ? 10.217 1.646 -4.140 1.00 91.50 126 ALA A N 1
ATOM 950 C CA . ALA A 1 126 ? 10.166 0.414 -3.358 1.00 91.50 126 ALA A CA 1
ATOM 951 C C . ALA A 1 126 ? 10.412 0.624 -1.847 1.00 91.50 126 ALA A C 1
ATOM 953 O O . ALA A 1 126 ? 9.569 0.187 -1.059 1.00 91.50 126 ALA A O 1
ATOM 954 N N . PRO A 1 127 ? 11.485 1.311 -1.396 1.00 92.50 127 PRO A N 1
ATOM 955 C CA . PRO A 1 127 ? 11.687 1.554 0.032 1.00 92.50 127 PRO A CA 1
ATOM 956 C C . PRO A 1 127 ? 10.585 2.434 0.634 1.00 92.50 127 PRO A C 1
ATOM 958 O O . PRO A 1 127 ? 10.173 2.188 1.766 1.00 92.50 127 PRO A O 1
ATOM 961 N N . LEU A 1 128 ? 10.048 3.403 -0.119 1.00 95.75 128 LEU A N 1
ATOM 962 C CA . LEU A 1 128 ? 8.933 4.233 0.348 1.00 95.75 128 LEU A CA 1
ATOM 963 C C . LEU A 1 128 ? 7.670 3.405 0.607 1.00 95.75 128 LEU A C 1
ATOM 965 O O . LEU A 1 128 ? 7.022 3.602 1.633 1.00 95.75 128 LEU A O 1
ATOM 969 N N . LEU A 1 129 ? 7.349 2.444 -0.266 1.00 90.44 129 LEU A N 1
ATOM 970 C CA . LEU A 1 129 ? 6.225 1.524 -0.062 1.00 90.44 129 LEU A CA 1
ATOM 971 C C . LEU A 1 129 ? 6.406 0.664 1.193 1.00 90.44 129 LEU A C 1
ATOM 973 O O . LEU A 1 129 ? 5.463 0.509 1.970 1.00 90.44 129 LEU A O 1
ATOM 977 N N . VAL A 1 130 ? 7.616 0.145 1.427 1.00 89.81 130 VAL A N 1
ATOM 978 C CA . VAL A 1 130 ? 7.917 -0.648 2.629 1.00 89.81 130 VAL A CA 1
ATOM 979 C C . VAL A 1 130 ? 7.778 0.203 3.894 1.00 89.81 130 VAL A C 1
ATOM 981 O O . VAL A 1 130 ? 7.106 -0.213 4.838 1.00 89.81 130 VAL A O 1
ATOM 984 N N . ILE A 1 131 ? 8.357 1.408 3.907 1.00 96.12 131 ILE A N 1
ATOM 985 C CA . ILE A 1 131 ? 8.271 2.338 5.043 1.00 96.12 131 ILE A CA 1
ATOM 986 C C . ILE A 1 131 ? 6.813 2.717 5.316 1.00 96.12 131 ILE A C 1
ATOM 988 O O . ILE A 1 131 ? 6.381 2.679 6.466 1.00 96.12 131 ILE A O 1
ATOM 992 N N . LEU A 1 132 ? 6.037 3.032 4.276 1.00 95.00 132 LEU A N 1
ATOM 993 C CA . LEU A 1 132 ? 4.622 3.371 4.408 1.00 95.00 132 LEU A CA 1
ATOM 994 C C . LEU A 1 132 ? 3.811 2.199 4.980 1.00 95.00 132 LEU A C 1
ATOM 996 O O . LEU A 1 132 ? 2.999 2.390 5.890 1.00 95.00 132 LEU A O 1
ATOM 1000 N N . GLY A 1 133 ? 4.062 0.978 4.501 1.00 92.62 133 GLY A N 1
ATOM 1001 C CA . GLY A 1 133 ? 3.449 -0.238 5.032 1.00 92.62 133 GLY A CA 1
ATOM 1002 C C . GLY A 1 133 ? 3.752 -0.442 6.519 1.00 92.62 133 GLY A C 1
ATOM 1003 O O . GLY A 1 133 ? 2.831 -0.664 7.309 1.00 92.62 133 GLY A O 1
ATOM 1004 N N . LEU A 1 134 ? 5.017 -0.289 6.922 1.00 93.94 134 LEU A N 1
ATOM 1005 C CA . LEU A 1 134 ? 5.459 -0.416 8.317 1.00 93.94 134 LEU A CA 1
ATOM 1006 C C . LEU A 1 134 ? 4.909 0.692 9.221 1.00 93.94 134 LEU A C 1
ATOM 1008 O O . LEU A 1 134 ? 4.469 0.415 10.339 1.00 93.94 134 LEU A O 1
ATOM 1012 N N . ALA A 1 135 ? 4.891 1.936 8.745 1.00 96.31 135 ALA A N 1
ATOM 1013 C CA . ALA A 1 135 ? 4.301 3.060 9.464 1.00 96.31 135 ALA A CA 1
ATOM 1014 C C . ALA A 1 135 ? 2.806 2.815 9.716 1.00 96.31 135 ALA A C 1
ATOM 1016 O O . ALA A 1 135 ? 2.324 3.011 10.832 1.00 96.31 135 ALA A O 1
ATOM 1017 N N . THR A 1 136 ? 2.096 2.289 8.712 1.00 94.88 136 THR A N 1
ATOM 1018 C CA . THR A 1 136 ? 0.676 1.927 8.828 1.00 94.88 136 THR A CA 1
ATOM 1019 C C . THR A 1 136 ? 0.465 0.810 9.854 1.00 94.88 136 THR A C 1
ATOM 1021 O O . THR A 1 136 ? -0.380 0.952 10.737 1.00 94.88 136 THR A O 1
ATOM 1024 N N . ALA A 1 137 ? 1.269 -0.263 9.819 1.00 91.00 137 ALA A N 1
ATOM 1025 C CA . ALA A 1 137 ? 1.224 -1.320 10.839 1.00 91.00 137 ALA A CA 1
ATOM 1026 C C . ALA A 1 137 ? 1.456 -0.753 12.244 1.00 91.00 137 ALA A C 1
ATOM 1028 O O . ALA A 1 137 ? 0.691 -1.024 13.170 1.00 91.00 137 ALA A O 1
ATOM 1029 N N . THR A 1 138 ? 2.474 0.088 12.403 1.00 94.69 138 THR A N 1
ATOM 1030 C CA . THR A 1 138 ? 2.815 0.686 13.697 1.00 94.69 138 THR A CA 1
ATOM 1031 C C . THR A 1 138 ? 1.664 1.542 14.227 1.00 94.69 138 THR A C 1
ATOM 1033 O O . THR A 1 138 ? 1.249 1.371 15.373 1.00 94.69 138 THR A O 1
ATOM 1036 N N . ALA A 1 139 ? 1.069 2.391 13.384 1.00 93.56 139 ALA A N 1
ATOM 1037 C CA . ALA A 1 139 ? -0.100 3.188 13.745 1.00 93.56 139 ALA A CA 1
ATOM 1038 C C . ALA A 1 139 ? -1.291 2.311 14.178 1.00 93.56 139 ALA A C 1
ATOM 1040 O O . ALA A 1 139 ? -1.937 2.599 15.187 1.00 93.56 139 ALA A O 1
ATOM 1041 N N . THR A 1 140 ? -1.550 1.197 13.482 1.00 92.38 140 THR A N 1
ATOM 1042 C CA . THR A 1 140 ? -2.634 0.271 13.866 1.00 92.38 140 THR A CA 1
ATOM 1043 C C . THR A 1 140 ? -2.396 -0.397 15.216 1.00 92.38 140 THR A C 1
ATOM 1045 O O . THR A 1 140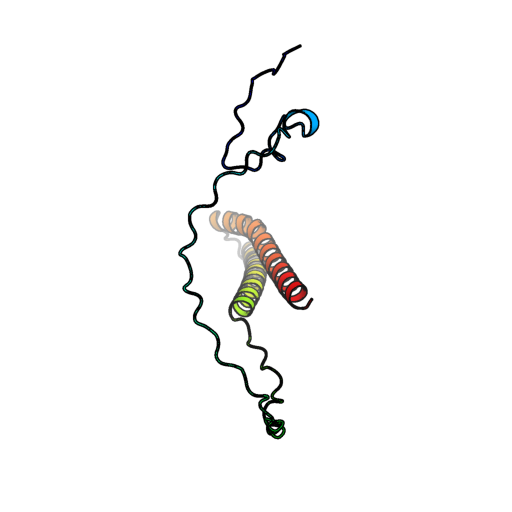 ? -3.338 -0.546 15.998 1.00 92.38 140 THR A O 1
ATOM 1048 N N . LEU A 1 141 ? -1.144 -0.743 15.538 1.00 91.12 141 LEU A N 1
ATOM 1049 C CA . LEU A 1 141 ? -0.776 -1.282 16.847 1.00 91.12 141 LEU A CA 1
ATOM 1050 C C . LEU A 1 141 ? -0.986 -0.249 17.959 1.00 91.12 141 LEU A C 1
ATOM 1052 O O . LEU A 1 141 ? -1.506 -0.601 19.017 1.00 91.12 141 LEU A O 1
ATOM 1056 N N . PHE A 1 142 ? -0.659 1.022 17.712 1.00 94.62 142 PHE A N 1
ATOM 1057 C CA . PHE A 1 142 ? -0.925 2.105 18.661 1.00 94.62 142 PHE A CA 1
ATOM 1058 C C . PHE A 1 142 ? -2.421 2.281 18.937 1.00 94.62 142 PHE A C 1
ATOM 1060 O O . PHE A 1 142 ? -2.815 2.371 20.098 1.00 94.62 142 PHE A O 1
ATOM 1067 N N . VAL A 1 143 ? -3.268 2.259 17.903 1.00 92.00 143 VAL A N 1
ATOM 1068 C CA . VAL A 1 143 ? -4.731 2.342 18.072 1.00 92.00 143 VAL A CA 1
ATOM 1069 C C . VAL A 1 143 ? -5.264 1.149 18.873 1.00 92.00 143 VAL A C 1
ATOM 1071 O O . VAL A 1 143 ? -6.086 1.324 19.774 1.00 92.00 143 VAL A O 1
ATOM 1074 N N . LEU A 1 144 ? -4.768 -0.061 18.597 1.00 89.06 144 LEU A N 1
ATOM 1075 C CA . LEU A 1 144 ? -5.111 -1.259 19.367 1.00 89.06 144 LEU A CA 1
ATOM 1076 C C . LEU A 1 144 ? -4.686 -1.161 20.835 1.00 89.06 144 LEU A C 1
ATOM 1078 O O . LEU A 1 144 ? -5.436 -1.590 21.711 1.00 89.06 144 LEU A O 1
ATOM 1082 N N . ALA A 1 145 ? -3.492 -0.630 21.101 1.00 91.19 145 ALA A N 1
ATOM 1083 C CA . ALA A 1 145 ? -2.966 -0.464 22.451 1.00 91.19 145 ALA A CA 1
ATOM 1084 C C . ALA A 1 145 ? -3.745 0.602 23.233 1.00 91.19 145 ALA A C 1
ATOM 1086 O O . ALA A 1 145 ? -4.087 0.375 24.391 1.00 91.19 145 ALA A O 1
ATOM 1087 N N . ALA A 1 146 ? -4.085 1.723 22.589 1.00 93.19 146 ALA A N 1
ATOM 1088 C CA . ALA A 1 146 ? -4.866 2.801 23.188 1.00 93.19 146 ALA A CA 1
ATOM 1089 C C . ALA A 1 146 ? -6.290 2.357 23.553 1.00 93.19 146 ALA A C 1
ATOM 1091 O O . ALA A 1 146 ? -6.781 2.726 24.609 1.00 93.19 146 ALA A O 1
ATOM 1092 N N . ARG A 1 147 ? -6.929 1.510 22.729 1.00 89.38 147 ARG A N 1
ATOM 1093 C CA . ARG A 1 147 ? -8.264 0.949 23.020 1.00 89.38 147 ARG A CA 1
ATOM 1094 C C . ARG A 1 147 ? -8.289 -0.084 24.153 1.00 89.38 147 ARG A C 1
ATOM 1096 O O . ARG A 1 147 ? -9.371 -0.493 24.559 1.00 89.38 147 ARG A O 1
ATOM 1103 N N . ARG A 1 148 ? -7.132 -0.596 24.587 1.00 86.69 148 ARG A N 1
ATOM 1104 C CA . ARG A 1 148 ? -7.037 -1.609 25.656 1.00 86.69 148 ARG A CA 1
ATOM 1105 C C . ARG A 1 148 ? -6.797 -1.013 27.047 1.00 86.69 148 ARG A C 1
ATOM 1107 O O . ARG A 1 148 ? -6.765 -1.789 27.998 1.00 86.69 148 ARG A O 1
ATOM 1114 N N . ARG A 1 149 ? -6.579 0.299 27.154 1.00 67.56 149 ARG A N 1
ATOM 1115 C CA . ARG A 1 149 ? -6.535 1.026 28.429 1.00 67.56 149 ARG A CA 1
ATOM 1116 C C . ARG A 1 149 ? -7.909 1.586 28.750 1.00 67.56 149 ARG A C 1
ATOM 1118 O O . ARG A 1 149 ? -8.213 1.629 29.956 1.00 67.56 149 ARG A O 1
#

Foldseek 3Di:
DDDPPDPDDPDPVDDLVPDPPDDCVPPPDPDPPDDDDDDPPPPPDPDDPDDPPPDDDPPDDPPPPPPPPPPPDDVVLVVLLVQLVVLLVVLVVLVVVLVVLVVCCVPVVDDDPVSVVVSVVSVVVSVVSNVVSVVSVVVSVVVVVVVVD

pLDDT: mean 78.25, std 15.56, range [39.0, 96.31]